Protein AF-A0AAU6HWZ8-F1 (afdb_monomer_lite)

Structure (mmCIF, N/CA/C/O backbone):
data_AF-A0AAU6HWZ8-F1
#
_entry.id   AF-A0AAU6HWZ8-F1
#
loop_
_atom_site.group_PDB
_atom_site.id
_atom_site.type_symbol
_atom_site.label_atom_id
_atom_site.label_alt_id
_atom_site.label_comp_id
_atom_site.label_asym_id
_atom_site.label_entity_id
_atom_site.label_seq_id
_atom_site.pdbx_PDB_ins_code
_atom_site.Cartn_x
_atom_site.Cartn_y
_atom_site.Cartn_z
_atom_site.occupancy
_atom_site.B_iso_or_equiv
_atom_site.auth_seq_id
_atom_site.auth_comp_id
_atom_site.auth_asym_id
_atom_site.auth_atom_id
_atom_site.pdbx_PDB_model_num
ATOM 1 N N . MET A 1 1 ? -13.947 55.156 -32.710 1.00 41.78 1 MET A N 1
ATOM 2 C CA . MET A 1 1 ? -14.750 54.031 -32.183 1.00 41.78 1 MET A CA 1
ATOM 3 C C . MET A 1 1 ? -14.530 52.848 -33.115 1.00 41.78 1 MET A C 1
ATOM 5 O O . MET A 1 1 ? -14.707 53.028 -34.310 1.00 41.78 1 MET A O 1
ATOM 9 N N . SER A 1 2 ? -14.010 51.731 -32.595 1.00 46.03 2 SER A N 1
ATOM 10 C CA . SER A 1 2 ? -13.393 50.636 -33.363 1.00 46.03 2 SER A CA 1
ATOM 11 C C . SER A 1 2 ? -14.325 49.912 -34.332 1.00 46.03 2 SER A C 1
ATOM 13 O O . SER A 1 2 ? -15.360 49.383 -33.926 1.00 46.03 2 SER A O 1
ATOM 15 N N . GLU A 1 3 ? -13.864 49.775 -35.575 1.00 51.12 3 GLU A N 1
ATOM 16 C CA . GLU A 1 3 ? -14.330 48.771 -36.530 1.00 51.12 3 GLU A CA 1
ATOM 17 C C . GLU A 1 3 ? -14.146 47.368 -35.935 1.00 51.12 3 GLU A C 1
ATOM 19 O O . GLU A 1 3 ? -13.027 46.906 -35.711 1.00 51.12 3 GLU A O 1
ATOM 24 N N . HIS A 1 4 ? -15.249 46.673 -35.657 1.00 49.31 4 HIS A N 1
ATOM 25 C CA . HIS A 1 4 ? -15.204 45.239 -35.391 1.00 49.31 4 HIS A CA 1
ATOM 26 C C . HIS A 1 4 ? -15.064 44.507 -36.725 1.00 49.31 4 HIS A C 1
ATOM 28 O O . HIS A 1 4 ? -16.004 44.441 -37.520 1.00 49.31 4 HIS A O 1
ATOM 34 N N . ALA A 1 5 ? -13.872 43.970 -36.977 1.00 48.72 5 ALA A N 1
ATOM 35 C CA . ALA A 1 5 ? -13.601 43.114 -38.120 1.00 48.72 5 ALA A CA 1
ATOM 36 C C . ALA A 1 5 ? -14.545 41.900 -38.098 1.00 48.72 5 ALA A C 1
ATOM 38 O O . ALA A 1 5 ? -14.531 41.104 -37.157 1.00 48.72 5 ALA A O 1
ATOM 39 N N . LYS A 1 6 ? -15.370 41.743 -39.142 1.00 58.38 6 LYS A N 1
ATOM 40 C CA . LYS A 1 6 ? -16.148 40.514 -39.340 1.00 58.38 6 LYS A CA 1
ATOM 41 C C . LYS A 1 6 ? -15.177 39.335 -39.507 1.00 58.38 6 LYS A C 1
ATOM 43 O O . LYS A 1 6 ? -14.240 39.454 -40.303 1.00 58.38 6 LYS A O 1
ATOM 48 N N . PRO A 1 7 ? -15.383 38.202 -38.815 1.00 52.56 7 PRO A N 1
ATOM 49 C CA . PRO A 1 7 ? -14.536 37.033 -38.995 1.00 52.56 7 PRO A CA 1
ATOM 50 C C . PRO A 1 7 ? -14.631 36.548 -40.449 1.00 52.56 7 PRO A C 1
ATOM 52 O O . PRO A 1 7 ? -15.717 36.285 -40.966 1.00 52.56 7 PRO A O 1
ATOM 55 N N . LYS A 1 8 ? -13.485 36.465 -41.133 1.00 48.62 8 LYS A N 1
ATOM 56 C CA . LYS A 1 8 ? -13.381 35.851 -42.462 1.00 48.62 8 LYS A CA 1
ATOM 57 C C . LYS A 1 8 ? -13.430 34.331 -42.305 1.00 48.62 8 LYS A C 1
ATOM 59 O O . LYS A 1 8 ? -12.455 33.728 -41.871 1.00 48.62 8 LYS A O 1
ATOM 64 N N . GLY A 1 9 ? -14.548 33.730 -42.698 1.00 50.97 9 GLY A N 1
ATOM 65 C CA . GLY A 1 9 ? -14.695 32.283 -42.853 1.00 50.97 9 GLY A CA 1
ATOM 66 C C . GLY A 1 9 ? -16.147 31.851 -42.685 1.00 50.97 9 GLY A C 1
ATOM 67 O O . GLY A 1 9 ? -16.767 32.169 -41.675 1.00 50.97 9 GLY A O 1
ATOM 68 N N . ALA A 1 10 ? -16.697 31.138 -43.670 1.00 55.84 10 ALA A N 1
ATOM 69 C CA 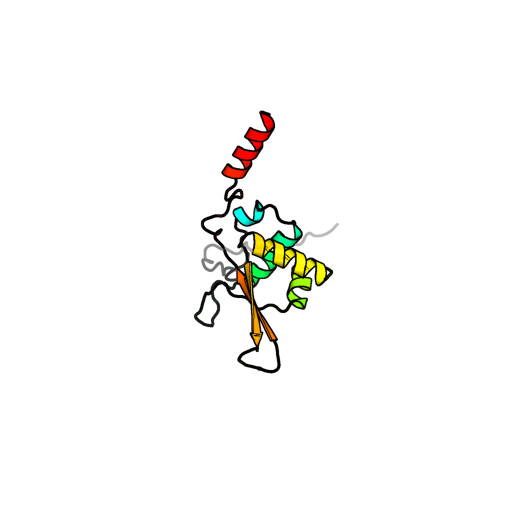. ALA A 1 10 ? -17.937 30.395 -43.458 1.00 55.84 10 ALA A CA 1
ATOM 70 C C . ALA A 1 10 ? -17.701 29.323 -42.371 1.00 55.84 10 ALA A C 1
ATOM 72 O O . ALA A 1 10 ? -16.575 28.817 -42.282 1.00 55.84 10 ALA A O 1
ATOM 73 N N . PRO A 1 11 ? -18.710 28.959 -41.552 1.00 52.47 11 PRO A N 1
ATOM 74 C CA . PRO A 1 11 ? -18.595 27.826 -40.642 1.00 52.47 11 PRO A CA 1
ATOM 75 C C . PRO A 1 11 ? -18.162 26.606 -41.449 1.00 52.47 11 PRO A C 1
ATOM 77 O O . PRO A 1 11 ? -18.806 26.256 -42.438 1.00 52.47 11 PRO A O 1
ATOM 80 N N . LYS A 1 12 ? -17.027 26.012 -41.081 1.00 54.22 12 LYS A N 1
ATOM 81 C CA . LYS A 1 12 ? -16.525 24.819 -41.756 1.00 54.22 12 LYS A CA 1
ATOM 82 C C . LYS A 1 12 ? -17.555 23.715 -41.532 1.00 54.22 12 LYS A C 1
ATOM 84 O O . LYS A 1 12 ? -17.884 23.413 -40.388 1.00 54.22 12 LYS A O 1
ATOM 89 N N . ASP A 1 13 ? -18.098 23.183 -42.618 1.00 49.69 13 ASP A N 1
ATOM 90 C CA . ASP A 1 13 ? -19.057 22.093 -42.553 1.00 49.69 13 ASP A CA 1
ATOM 91 C C . ASP A 1 13 ? -18.331 20.839 -42.039 1.00 49.69 13 ASP A C 1
ATOM 93 O O . ASP A 1 13 ? -17.445 20.303 -42.706 1.00 49.69 13 ASP A O 1
ATOM 97 N N . PHE A 1 14 ? -18.643 20.426 -40.809 1.00 49.91 14 PHE A N 1
ATOM 98 C CA . PHE A 1 14 ? -18.075 19.230 -40.174 1.00 49.91 14 PHE A CA 1
ATOM 99 C C . PHE A 1 14 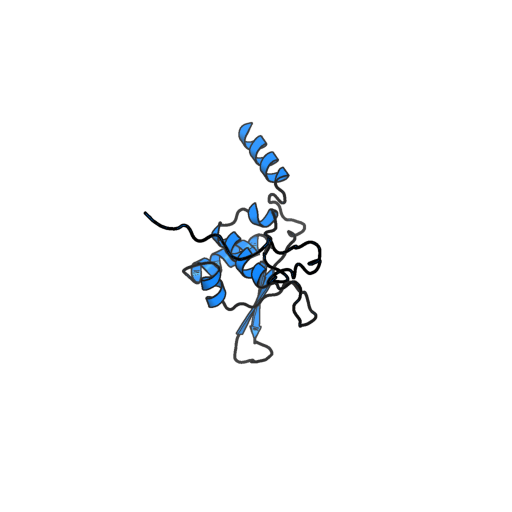? -18.844 17.953 -40.555 1.00 49.91 14 PHE A C 1
ATOM 101 O O . PHE A 1 14 ? -18.559 16.884 -40.018 1.00 49.91 14 PHE A O 1
ATOM 108 N N . SER A 1 15 ? -19.801 18.035 -41.487 1.00 50.41 15 SER A N 1
ATOM 109 C CA . SER A 1 15 ? -20.644 16.909 -41.915 1.00 50.41 15 SER A CA 1
ATOM 110 C C . SER A 1 15 ? -19.900 15.781 -42.650 1.00 50.41 15 SER A C 1
ATOM 112 O O . SER A 1 15 ? -20.507 14.760 -42.964 1.00 50.41 15 SER A O 1
ATOM 114 N N . GLY A 1 16 ? -18.586 15.919 -42.872 1.00 45.47 16 GLY A N 1
AT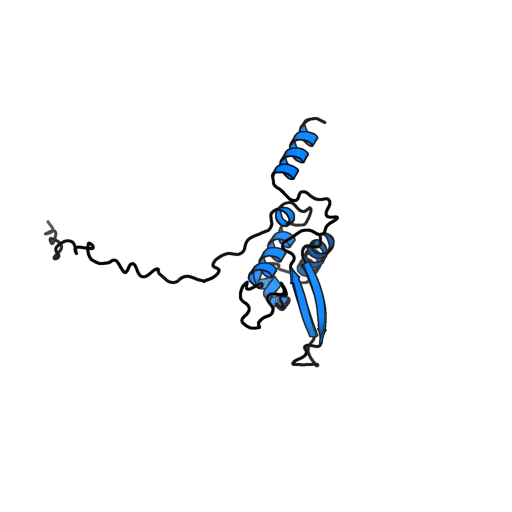OM 115 C CA . GLY A 1 16 ? -17.729 14.896 -43.482 1.00 45.47 16 GLY A CA 1
ATOM 116 C C . GLY A 1 16 ? -16.609 14.334 -42.598 1.00 45.47 16 GLY A C 1
ATOM 117 O O . GLY A 1 16 ? -15.876 13.463 -43.060 1.00 45.47 16 GLY A O 1
ATOM 118 N N . ASP A 1 17 ? -16.445 14.792 -41.352 1.00 46.66 17 ASP A N 1
ATOM 119 C CA . ASP A 1 17 ? -15.314 14.374 -40.509 1.00 46.66 17 ASP A CA 1
ATOM 120 C C . ASP A 1 17 ? -15.703 13.194 -39.602 1.00 46.66 17 ASP A C 1
ATOM 122 O O . ASP A 1 17 ? -15.784 13.287 -38.377 1.00 46.66 17 ASP A O 1
ATOM 126 N N . SER A 1 18 ? -15.973 12.039 -40.219 1.00 45.22 18 SER A N 1
ATOM 127 C CA . SER A 1 18 ? -16.102 10.763 -39.498 1.00 45.22 18 SER A CA 1
ATOM 128 C C . SER A 1 18 ? -14.772 10.289 -38.889 1.00 45.22 18 SER A C 1
ATOM 130 O O . SER A 1 18 ? -14.740 9.284 -38.178 1.00 45.22 18 SER A O 1
ATOM 132 N N . SER A 1 19 ? -13.675 11.013 -39.124 1.00 51.84 19 SER A N 1
ATOM 133 C CA . SER A 1 19 ? -12.391 10.842 -38.451 1.00 51.84 19 SER A CA 1
ATOM 134 C C . SER A 1 19 ? -12.233 11.833 -37.302 1.00 51.84 19 SER A C 1
ATOM 136 O O . SER A 1 19 ? -11.308 12.638 -37.267 1.00 51.84 19 SER A O 1
ATOM 138 N N . PHE A 1 20 ? -13.082 11.714 -36.280 1.00 43.81 20 PHE A N 1
ATOM 139 C CA . PHE A 1 20 ? -12.655 12.119 -34.943 1.00 43.81 20 PHE A CA 1
ATOM 140 C C . PHE A 1 20 ? -11.482 11.210 -34.546 1.00 43.81 20 PHE A C 1
ATOM 142 O O . PHE A 1 20 ? -11.668 10.146 -33.946 1.00 43.81 20 PHE A O 1
ATOM 149 N N . GLU A 1 21 ? -10.260 11.591 -34.922 1.00 52.12 21 GLU A N 1
ATOM 150 C CA . GLU A 1 21 ? -9.057 10.954 -34.409 1.00 52.12 21 GLU A CA 1
ATOM 151 C C . GLU A 1 21 ? -9.076 11.127 -32.891 1.00 52.12 21 GLU A C 1
ATOM 153 O O . GLU A 1 21 ? -8.900 12.219 -32.344 1.00 52.12 21 GLU A O 1
ATOM 158 N N . ARG A 1 22 ? -9.372 10.030 -32.185 1.00 47.44 22 ARG A N 1
ATOM 159 C CA . ARG A 1 22 ? -9.307 9.994 -30.725 1.00 47.44 22 ARG A CA 1
ATOM 160 C C . ARG A 1 22 ? -7.904 10.458 -30.329 1.00 47.44 22 ARG A C 1
ATOM 162 O O . ARG A 1 22 ? -6.922 9.858 -30.755 1.00 47.44 22 ARG A O 1
ATOM 169 N N . GLY A 1 23 ? -7.820 11.514 -29.517 1.00 55.53 23 GLY A N 1
ATOM 170 C CA . GLY A 1 23 ? -6.547 12.061 -29.044 1.00 55.53 23 GLY A CA 1
ATOM 171 C C . GLY A 1 23 ? -5.674 11.042 -28.292 1.00 55.53 23 GLY A C 1
ATOM 172 O O . GLY A 1 23 ? -6.041 9.884 -28.096 1.00 55.53 23 GLY A O 1
ATOM 173 N N . ARG A 1 24 ? -4.499 11.487 -27.824 1.00 51.53 24 ARG A N 1
ATOM 174 C CA . ARG A 1 24 ? -3.494 10.649 -27.137 1.00 51.53 24 ARG A CA 1
ATOM 175 C C . ARG A 1 24 ? -4.116 9.850 -25.976 1.00 51.53 24 ARG A C 1
ATOM 177 O O . ARG A 1 24 ? -4.392 10.408 -24.918 1.00 51.53 24 ARG A O 1
ATOM 184 N N . ARG A 1 25 ? -4.299 8.537 -26.147 1.00 52.00 25 ARG A N 1
ATOM 185 C CA . ARG A 1 25 ? -4.757 7.618 -25.092 1.00 52.00 25 ARG A CA 1
ATOM 186 C C . ARG A 1 25 ? -3.584 6.818 -24.532 1.00 52.00 25 ARG A C 1
ATOM 188 O O . ARG A 1 25 ? -2.869 6.157 -25.280 1.00 52.00 25 ARG A O 1
ATOM 195 N N . ARG A 1 26 ? -3.419 6.815 -23.205 1.00 55.44 26 ARG A N 1
ATOM 196 C CA . ARG A 1 26 ? -2.727 5.710 -22.522 1.00 55.44 26 ARG A CA 1
ATOM 197 C C . ARG A 1 26 ? -3.650 4.492 -22.557 1.00 55.44 26 ARG A C 1
ATOM 199 O O . ARG A 1 26 ? -4.835 4.641 -22.278 1.00 55.44 26 ARG A O 1
ATOM 206 N N . ARG A 1 27 ? -3.110 3.314 -22.893 1.00 58.62 27 ARG A N 1
ATOM 207 C CA . ARG A 1 27 ? -3.871 2.051 -22.936 1.00 58.62 27 ARG A CA 1
ATOM 208 C C . ARG A 1 27 ? -4.503 1.725 -21.572 1.00 58.62 27 ARG A C 1
ATOM 210 O O . ARG A 1 27 ? -5.672 1.376 -21.532 1.00 58.62 27 ARG A O 1
ATOM 217 N N . TYR A 1 28 ? -3.773 1.985 -20.484 1.00 67.19 28 TYR A N 1
ATOM 218 C CA . TYR A 1 28 ? -4.248 1.898 -19.098 1.00 67.19 28 TYR A CA 1
ATOM 219 C C . TYR A 1 28 ? -3.991 3.242 -18.390 1.00 67.19 28 TYR A C 1
ATOM 221 O O . TYR A 1 28 ? -2.871 3.501 -17.942 1.00 67.19 28 TYR A O 1
ATOM 229 N N . PRO A 1 29 ? -4.961 4.177 -18.393 1.00 70.38 29 PRO A N 1
ATOM 230 C CA . PRO A 1 29 ? -4.748 5.527 -17.870 1.00 70.38 29 PRO A CA 1
ATOM 231 C C . PRO A 1 29 ? -4.920 5.638 -16.348 1.00 70.38 29 PRO A C 1
ATOM 233 O O . PRO A 1 29 ? -4.510 6.648 -15.782 1.00 70.38 29 PRO A O 1
ATOM 236 N N . PHE A 1 30 ? -5.501 4.628 -15.699 1.00 78.19 30 PHE A N 1
ATOM 237 C CA . PHE A 1 30 ? -5.770 4.592 -14.263 1.00 78.19 30 PHE A CA 1
ATOM 238 C C . PHE A 1 30 ? -5.462 3.208 -13.680 1.00 78.19 30 PHE A C 1
ATOM 240 O O . PHE A 1 30 ? -5.416 2.213 -14.400 1.00 78.19 30 PHE A O 1
ATOM 247 N N . SER A 1 31 ? -5.284 3.172 -12.364 1.00 79.06 31 SER A N 1
ATOM 248 C CA . SER A 1 31 ? -5.136 1.966 -11.553 1.00 79.06 31 SER A CA 1
ATOM 249 C C . SER A 1 31 ? -6.296 1.904 -10.565 1.00 79.06 31 SER A C 1
ATOM 251 O O . SER A 1 31 ? -6.635 2.928 -9.973 1.00 79.06 31 SER A O 1
ATOM 253 N N . GLN A 1 32 ? -6.914 0.735 -10.409 1.00 81.44 32 GLN A N 1
ATOM 254 C CA . GLN A 1 32 ? -8.024 0.531 -9.475 1.00 81.44 32 GLN A CA 1
ATOM 255 C C . GLN A 1 32 ? -7.493 0.109 -8.097 1.00 81.44 32 GLN A C 1
ATOM 257 O O . GLN A 1 32 ? -6.428 -0.499 -7.999 1.00 81.44 32 GLN A O 1
ATOM 262 N N . LEU A 1 33 ? -8.204 0.482 -7.028 1.00 85.94 33 LEU A N 1
ATOM 263 C CA . LEU A 1 33 ? -8.032 -0.130 -5.705 1.00 85.94 33 LEU A CA 1
ATOM 264 C C . LEU A 1 33 ? -9.118 -1.186 -5.549 1.00 85.94 33 LEU A C 1
ATOM 266 O O . LEU A 1 33 ? -10.277 -0.829 -5.751 1.00 85.94 33 LEU A O 1
ATOM 270 N N . PRO A 1 34 ? -8.797 -2.418 -5.143 1.00 90.88 34 PRO A N 1
ATOM 271 C CA . PRO A 1 34 ? -9.817 -3.323 -4.647 1.00 90.88 34 PRO A CA 1
ATOM 272 C C . PRO A 1 34 ? -10.445 -2.777 -3.360 1.00 90.88 34 PRO A C 1
ATOM 274 O O . PRO A 1 34 ? -9.736 -2.314 -2.460 1.00 90.88 34 PRO A O 1
ATOM 277 N N . ASP A 1 35 ? -11.768 -2.871 -3.262 1.00 93.94 35 ASP A N 1
ATOM 278 C CA . ASP A 1 35 ? -12.559 -2.364 -2.136 1.00 93.94 35 ASP A CA 1
ATOM 279 C C . ASP A 1 35 ? -12.082 -2.921 -0.784 1.00 93.94 35 ASP A C 1
ATOM 281 O O . ASP A 1 35 ? -11.899 -2.174 0.175 1.00 93.94 35 ASP A O 1
ATOM 285 N N . TRP A 1 36 ? -11.755 -4.213 -0.719 1.00 94.94 36 TRP A N 1
ATOM 286 C CA . TRP A 1 36 ? -11.265 -4.846 0.509 1.00 94.94 36 TRP A CA 1
ATOM 287 C C . TRP A 1 36 ? -9.965 -4.210 1.042 1.00 94.94 36 TRP A C 1
ATOM 289 O O . TRP A 1 36 ? -9.781 -4.074 2.250 1.00 94.94 36 TRP A O 1
ATOM 299 N N . VAL A 1 37 ? -9.069 -3.738 0.163 1.00 94.56 37 VAL A N 1
ATOM 300 C CA . VAL A 1 37 ? -7.843 -3.024 0.575 1.00 94.56 37 VAL A CA 1
ATOM 301 C C . VAL A 1 37 ? -8.183 -1.627 1.092 1.00 94.56 37 VAL A C 1
ATOM 303 O O . VAL A 1 37 ? -7.554 -1.138 2.038 1.00 94.56 37 VAL A O 1
ATOM 306 N N . LEU A 1 38 ? -9.184 -0.973 0.492 1.00 94.50 38 LEU A N 1
ATOM 307 C CA . LEU A 1 38 ? -9.691 0.313 0.964 1.00 94.50 38 LEU A CA 1
ATOM 308 C C . LEU A 1 38 ? -10.285 0.193 2.372 1.00 94.50 38 LEU A C 1
ATOM 310 O O . LEU A 1 38 ? -10.058 1.091 3.187 1.00 94.50 38 LEU A O 1
ATOM 314 N N . PHE A 1 39 ? -10.995 -0.893 2.673 1.00 94.44 39 PHE A N 1
ATOM 315 C CA . PHE A 1 39 ? -11.673 -1.097 3.957 1.00 94.44 39 PHE A CA 1
ATOM 316 C C . PHE A 1 39 ? -10.827 -1.809 5.015 1.00 94.44 39 PHE A C 1
ATOM 318 O O . PHE A 1 39 ? -11.156 -1.743 6.196 1.00 94.44 39 PHE A O 1
ATOM 325 N N . ALA A 1 40 ? -9.697 -2.405 4.631 1.00 94.44 40 ALA A N 1
ATOM 326 C CA . ALA A 1 40 ? -8.793 -3.050 5.570 1.00 94.44 40 ALA A CA 1
ATOM 327 C C . ALA A 1 40 ? -8.318 -2.104 6.693 1.00 94.44 40 ALA A C 1
ATOM 329 O O . ALA A 1 40 ? -8.026 -0.918 6.464 1.00 94.44 40 ALA A O 1
ATOM 330 N N . ASP A 1 41 ? -8.164 -2.675 7.893 1.00 94.44 41 ASP A N 1
ATOM 331 C CA . ASP A 1 41 ? -7.580 -2.027 9.075 1.00 94.44 41 ASP A CA 1
ATOM 332 C C . ASP A 1 41 ? -6.050 -1.905 8.943 1.00 94.44 41 ASP A C 1
ATOM 334 O O . ASP A 1 41 ? -5.248 -2.602 9.570 1.00 94.44 41 ASP A O 1
ATOM 338 N N . ILE A 1 42 ? -5.643 -1.039 8.018 1.00 95.62 42 ILE A N 1
ATOM 339 C CA . ILE A 1 42 ? -4.260 -0.649 7.756 1.00 95.62 42 ILE A CA 1
ATOM 340 C C . ILE A 1 42 ? -4.169 0.870 7.629 1.00 95.62 42 ILE A C 1
ATOM 342 O O . ILE A 1 42 ? -5.140 1.566 7.313 1.00 95.62 42 ILE A O 1
ATOM 346 N N . SER A 1 43 ? -2.967 1.402 7.824 1.00 96.62 43 SER A N 1
ATOM 347 C CA . SER A 1 43 ? -2.706 2.835 7.744 1.00 96.62 43 SER A CA 1
ATOM 348 C C . SER A 1 43 ? -3.084 3.395 6.361 1.00 96.62 43 SER A C 1
ATOM 350 O O . SER A 1 43 ? -2.795 2.756 5.346 1.00 96.62 43 SER A O 1
ATOM 352 N N . PRO A 1 44 ? -3.581 4.643 6.261 1.00 94.81 44 PRO A N 1
ATOM 353 C CA . PRO A 1 44 ? -3.842 5.286 4.968 1.00 94.81 44 PRO A CA 1
ATOM 354 C C . PRO A 1 44 ? -2.619 5.295 4.038 1.00 94.81 44 PRO A C 1
ATOM 356 O O . PRO A 1 44 ? -2.728 5.049 2.842 1.00 94.81 44 PRO A O 1
ATOM 359 N N . GLY A 1 45 ? -1.420 5.491 4.597 1.00 95.31 45 GLY A N 1
ATOM 360 C CA . GLY A 1 45 ? -0.175 5.425 3.829 1.00 95.31 45 GLY A CA 1
ATOM 361 C C . GLY A 1 45 ? 0.158 4.026 3.290 1.00 95.31 45 GLY A C 1
ATOM 362 O O . GLY A 1 45 ? 0.821 3.924 2.259 1.00 95.31 45 GLY A O 1
ATOM 363 N N . ALA A 1 46 ? -0.323 2.957 3.933 1.00 96.19 46 ALA A N 1
ATOM 364 C CA . ALA A 1 46 ? -0.209 1.597 3.411 1.00 96.19 46 ALA A CA 1
ATOM 365 C C . ALA A 1 46 ? -1.155 1.377 2.221 1.00 96.19 46 ALA A C 1
ATOM 367 O O . ALA A 1 46 ? -0.724 0.816 1.216 1.00 96.19 46 ALA A O 1
ATOM 368 N N . LYS A 1 47 ? -2.378 1.924 2.267 1.00 95.25 47 LYS A N 1
ATOM 369 C CA . LYS A 1 47 ? -3.318 1.936 1.126 1.00 95.25 47 LYS A CA 1
ATOM 370 C C . LYS A 1 47 ? -2.716 2.670 -0.082 1.00 95.25 47 LYS A C 1
ATOM 372 O O . LYS A 1 47 ? -2.684 2.134 -1.187 1.00 95.25 47 LYS A O 1
ATOM 377 N N . THR A 1 48 ? -2.104 3.839 0.133 1.00 94.25 48 THR A N 1
ATOM 378 C CA . THR A 1 48 ? -1.365 4.561 -0.924 1.00 94.25 48 THR A CA 1
ATOM 379 C C . THR A 1 48 ? -0.182 3.755 -1.468 1.00 94.25 48 THR A C 1
ATOM 381 O O . THR A 1 48 ? 0.091 3.776 -2.668 1.00 94.25 48 THR A O 1
ATOM 384 N N . LEU A 1 49 ? 0.539 3.035 -0.603 1.00 95.31 49 LEU A N 1
ATOM 385 C CA . LEU A 1 49 ? 1.646 2.182 -1.031 1.00 95.31 49 LEU A CA 1
ATOM 386 C C . LEU A 1 49 ? 1.169 1.006 -1.891 1.00 95.31 49 LEU A C 1
ATOM 388 O O . LEU A 1 49 ? 1.848 0.674 -2.864 1.00 95.31 49 LEU A O 1
ATOM 392 N N . TYR A 1 50 ? 0.017 0.409 -1.572 1.00 94.75 50 TYR A N 1
ATOM 393 C CA . TYR A 1 50 ? -0.604 -0.610 -2.419 1.00 94.75 50 TYR A CA 1
ATOM 394 C C . TYR A 1 50 ? -0.829 -0.066 -3.830 1.00 94.75 50 TYR A C 1
ATOM 396 O O . TYR A 1 50 ? -0.371 -0.669 -4.797 1.00 94.75 50 TYR A O 1
ATOM 404 N N . TRP A 1 51 ? -1.420 1.125 -3.961 1.00 91.50 51 TRP A N 1
ATOM 405 C CA . TRP A 1 51 ? -1.582 1.771 -5.266 1.00 91.50 51 TRP A CA 1
ATOM 406 C C . TRP A 1 51 ? -0.264 2.022 -5.986 1.00 91.50 51 TRP A C 1
ATOM 408 O O . TRP A 1 51 ? -0.161 1.761 -7.182 1.00 91.50 51 TRP A O 1
ATOM 418 N N . ALA A 1 52 ? 0.759 2.499 -5.275 1.00 91.62 52 ALA A N 1
ATOM 419 C CA . ALA A 1 52 ? 2.073 2.720 -5.870 1.00 91.62 52 ALA A CA 1
ATOM 420 C C . ALA A 1 52 ? 2.675 1.417 -6.427 1.00 91.62 52 ALA A C 1
ATOM 422 O O . ALA A 1 52 ? 3.307 1.439 -7.482 1.00 91.62 52 ALA A O 1
ATOM 423 N N . LEU A 1 53 ? 2.460 0.280 -5.756 1.00 90.25 53 LEU A N 1
ATOM 424 C CA . LEU A 1 53 ? 2.847 -1.040 -6.261 1.00 90.25 53 LEU A CA 1
ATOM 425 C C . LEU A 1 53 ? 1.982 -1.463 -7.454 1.00 90.25 53 LEU A C 1
ATOM 427 O O . LEU A 1 53 ? 2.522 -1.898 -8.469 1.00 90.25 53 LEU A O 1
ATOM 431 N N . TYR A 1 54 ? 0.666 -1.294 -7.355 1.00 88.25 54 TYR A N 1
ATOM 432 C CA . TYR A 1 54 ? -0.294 -1.715 -8.371 1.00 88.25 54 TYR A CA 1
ATOM 433 C C . TYR A 1 54 ? -0.145 -0.933 -9.688 1.00 88.25 54 TYR A C 1
ATOM 435 O O . TYR A 1 54 ? -0.236 -1.512 -10.760 1.00 88.25 54 TYR A O 1
ATOM 443 N N . VAL A 1 55 ? 0.229 0.350 -9.650 1.00 84.94 55 VAL A N 1
ATOM 444 C CA . VAL A 1 55 ? 0.572 1.138 -10.858 1.00 84.94 55 VAL A CA 1
ATOM 445 C C . VAL A 1 55 ? 1.741 0.528 -11.646 1.00 84.94 55 VAL A C 1
ATOM 447 O O . VAL A 1 55 ? 1.859 0.733 -12.856 1.00 84.94 55 VAL A O 1
ATOM 450 N N . HIS A 1 56 ? 2.627 -0.221 -10.984 1.00 82.50 56 HIS A N 1
ATOM 451 C CA . HIS A 1 56 ? 3.704 -0.946 -11.656 1.00 82.50 56 HIS A CA 1
ATOM 452 C C . HIS A 1 56 ? 3.263 -2.295 -12.234 1.00 82.50 56 HIS A C 1
ATOM 454 O O . HIS A 1 56 ? 3.990 -2.843 -13.069 1.00 82.50 56 HIS A O 1
ATOM 460 N N . VAL A 1 57 ? 2.108 -2.820 -11.813 1.00 77.12 57 VAL A N 1
ATOM 461 C CA . VAL A 1 57 ? 1.470 -3.990 -12.416 1.00 77.12 57 VAL A CA 1
ATOM 462 C C . VAL A 1 57 ? 0.894 -3.527 -13.752 1.00 77.12 57 VAL A C 1
ATOM 464 O O . VAL A 1 57 ? -0.212 -3.008 -13.853 1.00 77.12 57 VAL A O 1
ATOM 467 N N . ASN A 1 58 ? 1.699 -3.634 -14.804 1.00 63.91 58 ASN A N 1
ATOM 468 C CA . ASN A 1 58 ? 1.215 -3.411 -16.156 1.00 63.91 58 ASN A CA 1
ATOM 469 C C . ASN A 1 58 ? 0.393 -4.639 -16.568 1.00 63.91 58 ASN A C 1
ATOM 471 O O . ASN A 1 58 ? 0.954 -5.733 -16.628 1.00 63.91 58 ASN A O 1
ATOM 475 N N . GLN A 1 59 ? -0.893 -4.462 -16.882 1.00 56.16 59 GLN A N 1
ATOM 476 C CA . GLN A 1 59 ? -1.764 -5.563 -17.321 1.00 56.16 59 GLN A CA 1
ATOM 477 C C . GLN A 1 59 ? -1.320 -6.201 -18.652 1.00 56.16 59 GLN A C 1
ATOM 479 O O . GLN A 1 59 ? -1.771 -7.281 -19.007 1.00 56.16 59 GLN A O 1
ATOM 484 N N . GLU A 1 60 ? -0.373 -5.576 -19.358 1.00 52.12 60 GLU A N 1
ATOM 485 C CA . GLU A 1 60 ? 0.292 -6.129 -20.540 1.00 52.12 60 GLU A CA 1
ATOM 486 C C . GLU A 1 60 ? 1.807 -5.944 -20.449 1.00 52.12 60 GLU A C 1
ATOM 488 O O . GLU A 1 60 ? 2.441 -5.201 -21.212 1.00 52.12 60 GLU A O 1
ATOM 493 N N . ARG A 1 61 ? 2.429 -6.587 -19.467 1.00 53.88 61 ARG A N 1
ATOM 494 C CA . ARG A 1 61 ? 3.872 -6.800 -19.537 1.00 53.88 61 ARG A CA 1
ATOM 495 C C . ARG A 1 61 ? 4.214 -7.537 -20.842 1.00 53.88 61 ARG A C 1
ATOM 497 O O . ARG A 1 61 ? 3.670 -8.599 -21.108 1.00 53.88 61 ARG A O 1
ATOM 504 N N . LYS A 1 62 ? 5.085 -6.940 -21.673 1.00 45.53 62 LYS A N 1
ATOM 505 C CA . LYS A 1 62 ? 5.552 -7.502 -22.963 1.00 45.53 62 LYS A CA 1
ATOM 506 C C . LYS A 1 62 ? 6.305 -8.828 -22.802 1.00 45.53 62 LYS A C 1
ATOM 508 O O . LYS A 1 62 ? 6.523 -9.533 -23.776 1.00 45.53 62 LYS A O 1
ATOM 513 N N . ASP A 1 63 ? 6.754 -9.111 -21.593 1.00 48.69 63 ASP A N 1
ATOM 514 C CA . ASP A 1 63 ? 7.406 -10.325 -21.143 1.00 48.69 63 ASP A CA 1
ATOM 515 C C . ASP A 1 63 ? 6.367 -11.354 -20.676 1.00 48.69 63 ASP A C 1
ATOM 517 O O . ASP A 1 63 ? 6.416 -11.710 -19.513 1.00 48.69 63 ASP A O 1
ATOM 521 N N . ASP A 1 64 ? 5.415 -11.755 -21.538 1.00 43.31 64 ASP A N 1
ATOM 522 C CA . ASP A 1 64 ? 4.542 -12.969 -21.547 1.00 43.31 64 ASP A CA 1
ATOM 523 C C . ASP A 1 64 ? 4.133 -13.666 -20.217 1.00 43.31 64 ASP A C 1
ATOM 525 O O . ASP A 1 64 ? 3.693 -14.813 -20.185 1.00 43.31 64 ASP A O 1
ATOM 529 N N . THR A 1 65 ? 4.224 -12.978 -19.088 1.00 47.78 65 THR A N 1
ATOM 530 C CA . THR A 1 65 ? 3.983 -13.472 -17.734 1.00 47.78 65 THR A CA 1
ATOM 531 C C . THR A 1 65 ? 3.290 -12.355 -16.968 1.00 47.78 65 THR A C 1
ATOM 533 O O . THR A 1 65 ? 3.907 -11.580 -16.240 1.00 47.78 65 THR A O 1
ATOM 536 N N . GLY A 1 66 ? 1.978 -12.233 -17.178 1.00 52.00 66 GLY A N 1
ATOM 537 C CA . GLY A 1 66 ? 1.083 -11.361 -16.411 1.00 52.00 66 GLY A CA 1
ATOM 538 C C . GLY A 1 66 ? 0.919 -11.845 -14.967 1.00 52.00 66 GLY A C 1
ATOM 539 O O . GLY A 1 66 ? -0.163 -12.244 -14.563 1.00 52.00 66 GLY A O 1
ATOM 540 N N . ASP A 1 67 ? 2.006 -11.873 -14.194 1.00 63.66 67 ASP A N 1
ATOM 541 C CA . ASP A 1 67 ? 2.100 -12.603 -12.924 1.00 63.66 67 ASP A CA 1
ATOM 542 C C . ASP A 1 67 ? 1.879 -11.743 -11.664 1.00 63.66 67 ASP A C 1
ATOM 544 O O . ASP A 1 67 ? 2.210 -12.168 -10.554 1.00 63.66 67 ASP A O 1
ATOM 548 N N . MET A 1 68 ? 1.311 -10.538 -11.809 1.00 73.75 68 MET A N 1
ATOM 549 C CA . MET A 1 68 ? 1.092 -9.564 -10.722 1.00 73.75 68 MET A CA 1
ATOM 550 C C . MET A 1 68 ? 2.368 -9.187 -9.946 1.00 73.75 68 MET A C 1
ATOM 552 O O . MET A 1 68 ? 2.307 -8.648 -8.834 1.00 73.75 68 MET A O 1
ATOM 556 N N . ARG A 1 69 ? 3.554 -9.471 -10.504 1.00 75.88 69 ARG A N 1
ATOM 557 C CA . ARG A 1 69 ? 4.834 -9.180 -9.856 1.00 75.88 69 ARG A CA 1
ATOM 558 C C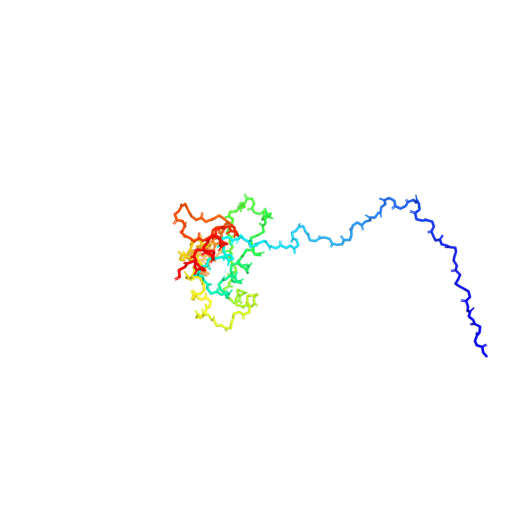 . ARG A 1 69 ? 5.389 -7.838 -10.288 1.00 75.88 69 ARG A C 1
ATOM 560 O O . ARG A 1 69 ? 5.408 -7.503 -11.467 1.00 75.88 69 ARG A O 1
ATOM 567 N N . VAL A 1 70 ? 5.968 -7.097 -9.355 1.00 78.81 70 VAL A N 1
ATOM 568 C CA . VAL A 1 70 ? 6.617 -5.806 -9.606 1.00 78.81 70 VAL A CA 1
ATOM 569 C C . VAL A 1 70 ? 7.936 -5.723 -8.849 1.00 78.81 70 VAL A C 1
ATOM 571 O O . VAL A 1 70 ? 8.100 -6.314 -7.790 1.00 78.81 70 VAL A O 1
ATOM 574 N N . TRP A 1 71 ? 8.914 -4.991 -9.374 1.00 84.06 71 TRP A N 1
ATOM 575 C CA . TRP A 1 71 ? 10.226 -4.833 -8.725 1.00 84.06 71 TRP A CA 1
ATOM 576 C C . TRP A 1 71 ? 10.733 -3.383 -8.705 1.00 84.06 71 TRP A C 1
ATOM 578 O O . TRP A 1 71 ? 11.891 -3.122 -9.058 1.00 84.06 71 TRP A O 1
ATOM 588 N N . PRO A 1 72 ? 9.905 -2.392 -8.321 1.00 84.69 72 PRO A N 1
ATOM 589 C CA . PRO A 1 72 ? 10.416 -1.053 -8.081 1.00 84.69 72 PRO A CA 1
ATOM 590 C C . PRO A 1 72 ? 11.425 -1.083 -6.924 1.00 84.69 72 PRO A C 1
ATOM 592 O O . PRO A 1 72 ? 11.218 -1.726 -5.897 1.00 84.69 72 PRO A O 1
ATOM 595 N N . GLY A 1 73 ? 12.540 -0.367 -7.082 1.00 85.31 73 GLY A N 1
ATOM 596 C CA . GLY A 1 73 ? 13.451 -0.125 -5.965 1.00 85.31 73 GLY A CA 1
ATOM 597 C C . GLY A 1 73 ? 12.762 0.701 -4.874 1.00 85.31 73 GLY A C 1
ATOM 598 O O . GLY A 1 73 ? 11.888 1.514 -5.174 1.00 85.31 73 GLY A O 1
ATOM 599 N N . GLN A 1 74 ? 13.184 0.542 -3.617 1.00 89.94 74 GLN A N 1
ATOM 600 C CA . GLN A 1 74 ? 12.574 1.256 -2.484 1.00 89.94 74 GLN A CA 1
ATOM 601 C C . GLN A 1 74 ? 12.583 2.778 -2.664 1.00 89.94 74 GLN A C 1
ATOM 603 O O . GLN A 1 74 ? 11.615 3.428 -2.295 1.00 89.94 74 GLN A O 1
ATOM 608 N N . ASP A 1 75 ? 13.622 3.345 -3.278 1.00 90.44 75 ASP A N 1
ATOM 609 C CA . ASP A 1 75 ? 13.696 4.792 -3.510 1.00 90.44 75 ASP A CA 1
ATOM 610 C C . ASP A 1 75 ? 12.616 5.277 -4.498 1.00 90.44 75 ASP A C 1
ATOM 612 O O . ASP A 1 75 ? 12.059 6.357 -4.321 1.00 90.44 75 ASP A O 1
ATOM 616 N N . LYS A 1 76 ? 12.241 4.447 -5.486 1.00 90.44 76 LYS A N 1
ATOM 617 C CA . LYS A 1 76 ? 11.110 4.738 -6.384 1.00 90.44 76 LYS A CA 1
ATOM 618 C C . LYS A 1 76 ? 9.781 4.663 -5.643 1.00 90.44 76 LYS A C 1
ATOM 620 O O . LYS A 1 76 ? 8.934 5.522 -5.854 1.00 90.44 76 LYS A O 1
ATOM 625 N N . LEU A 1 77 ? 9.619 3.666 -4.769 1.00 91.94 77 LEU A N 1
ATOM 626 C CA . LEU A 1 77 ? 8.417 3.542 -3.945 1.00 91.94 77 LEU A CA 1
ATOM 627 C C . LEU A 1 77 ? 8.246 4.762 -3.043 1.00 91.94 77 LEU A C 1
ATOM 629 O O . LEU A 1 77 ? 7.184 5.364 -3.074 1.00 91.94 77 LEU A O 1
ATOM 633 N N . LEU A 1 78 ? 9.300 5.174 -2.328 1.00 93.44 78 LEU A N 1
ATOM 634 C CA . LEU A 1 78 ? 9.284 6.385 -1.499 1.00 93.44 78 LEU A CA 1
ATOM 635 C C . LEU A 1 78 ? 8.854 7.618 -2.297 1.00 93.44 78 LEU A C 1
ATOM 637 O O . LEU A 1 78 ? 8.006 8.380 -1.839 1.00 93.44 78 LEU A O 1
ATOM 641 N N . TYR A 1 79 ? 9.428 7.792 -3.489 1.00 93.31 79 TYR A N 1
ATOM 642 C CA . TYR A 1 79 ? 9.132 8.925 -4.356 1.00 93.31 79 TYR A CA 1
ATOM 643 C C . TYR A 1 79 ? 7.671 8.933 -4.824 1.00 93.31 79 TYR A C 1
ATOM 645 O O . TYR A 1 79 ? 6.988 9.941 -4.670 1.00 93.31 79 TYR A O 1
ATOM 653 N N . ILE A 1 80 ? 7.176 7.811 -5.355 1.00 90.31 80 ILE A N 1
ATOM 654 C CA . ILE A 1 80 ? 5.824 7.718 -5.931 1.00 90.31 80 ILE A CA 1
ATOM 655 C C . ILE A 1 80 ? 4.750 7.792 -4.844 1.00 90.31 80 ILE A C 1
ATOM 657 O O . ILE A 1 80 ? 3.736 8.457 -5.027 1.00 90.31 80 ILE A O 1
ATOM 661 N N . SER A 1 81 ? 4.963 7.133 -3.705 1.00 90.25 81 SER A N 1
ATOM 662 C CA . SER A 1 81 ? 3.981 7.099 -2.619 1.00 90.25 81 SER A CA 1
ATOM 663 C C . SER A 1 81 ? 4.049 8.325 -1.700 1.00 90.25 81 SER A C 1
ATOM 665 O O . SER A 1 81 ? 3.286 8.401 -0.739 1.00 90.25 81 SER A O 1
ATOM 667 N N . GLY A 1 82 ? 5.011 9.234 -1.907 1.00 93.81 82 GLY A N 1
ATOM 668 C CA . GLY A 1 82 ? 5.251 10.390 -1.035 1.00 93.81 82 GLY A CA 1
ATOM 669 C C . GLY A 1 82 ? 5.729 10.034 0.382 1.00 93.81 82 GLY A C 1
ATOM 670 O O . GLY A 1 82 ? 5.688 10.875 1.284 1.00 93.81 82 GLY A O 1
ATOM 671 N N . ILE A 1 83 ? 6.180 8.797 0.616 1.00 94.88 83 ILE A N 1
ATOM 672 C CA . ILE A 1 83 ? 6.650 8.359 1.936 1.00 94.88 83 ILE A CA 1
ATOM 673 C C . ILE A 1 83 ? 8.054 8.916 2.170 1.00 94.88 83 ILE A C 1
ATOM 675 O O . ILE A 1 83 ? 8.975 8.684 1.394 1.00 94.88 83 ILE A O 1
ATOM 679 N N . LYS A 1 84 ? 8.241 9.610 3.296 1.00 92.56 84 LYS A N 1
ATOM 680 C CA . LYS A 1 84 ? 9.493 10.324 3.596 1.00 92.56 84 LYS A CA 1
ATOM 681 C C . LYS A 1 84 ? 10.619 9.445 4.141 1.00 92.56 84 LYS A C 1
ATOM 683 O O . LYS A 1 84 ? 11.772 9.859 4.112 1.00 92.56 84 LYS A O 1
ATOM 688 N N . SER A 1 85 ? 10.317 8.259 4.678 1.00 95.38 85 SER A N 1
ATOM 689 C CA . SER A 1 85 ? 11.323 7.420 5.342 1.00 95.38 85 SER A CA 1
ATOM 690 C C . SER A 1 85 ? 11.228 5.940 4.968 1.00 95.38 85 SER A C 1
ATOM 692 O O . SER A 1 85 ? 10.141 5.368 4.852 1.00 95.38 85 SER A O 1
ATOM 694 N N . LYS A 1 86 ? 12.392 5.285 4.860 1.00 94.50 86 LYS A N 1
ATOM 695 C CA . LYS A 1 86 ? 12.494 3.831 4.635 1.00 94.50 86 LYS A CA 1
ATOM 696 C C . LYS A 1 86 ? 11.875 3.026 5.778 1.00 94.50 86 LYS A C 1
ATOM 698 O O . LYS A 1 86 ? 11.331 1.952 5.541 1.00 94.50 86 LYS A O 1
ATOM 703 N N . THR A 1 87 ? 11.932 3.536 7.006 1.00 96.56 87 THR A N 1
ATOM 704 C CA . THR A 1 87 ? 11.326 2.888 8.177 1.00 96.56 87 THR A CA 1
ATOM 705 C C . THR A 1 87 ? 9.806 2.845 8.052 1.00 96.56 87 THR A C 1
ATOM 707 O O . THR A 1 87 ? 9.211 1.781 8.213 1.00 96.56 87 THR A O 1
ATOM 710 N N . THR A 1 88 ? 9.185 3.966 7.675 1.00 97.00 88 THR A N 1
ATOM 711 C CA . THR A 1 88 ? 7.740 4.048 7.421 1.00 97.00 88 THR A CA 1
ATOM 712 C C . THR A 1 88 ? 7.336 3.160 6.246 1.00 97.00 88 THR A C 1
ATOM 714 O O . THR A 1 88 ? 6.380 2.402 6.364 1.00 97.00 88 THR A O 1
ATOM 717 N N . LEU A 1 89 ? 8.112 3.166 5.155 1.00 95.94 89 LEU A N 1
ATOM 718 C CA . LEU A 1 89 ? 7.880 2.267 4.020 1.00 95.94 89 LEU A CA 1
ATOM 719 C C . LEU A 1 89 ? 7.862 0.797 4.463 1.00 95.94 89 LEU A C 1
ATOM 721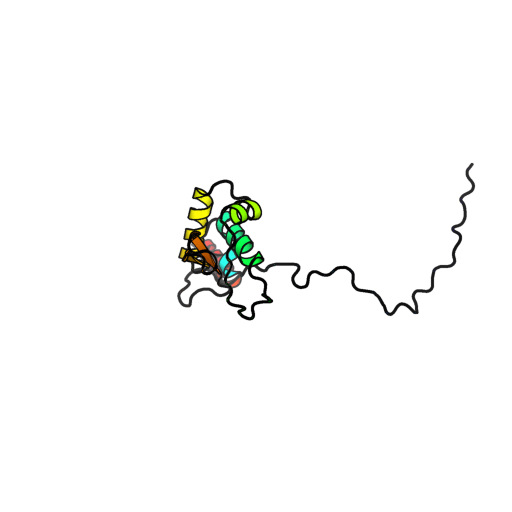 O O . LEU A 1 89 ? 6.952 0.056 4.112 1.00 95.94 89 LEU A O 1
ATOM 725 N N . ARG A 1 90 ? 8.841 0.369 5.270 1.00 95.56 90 ARG A N 1
ATOM 726 C CA . ARG A 1 90 ? 8.903 -1.005 5.796 1.00 95.56 90 ARG A CA 1
ATOM 727 C C . ARG A 1 90 ? 7.732 -1.331 6.720 1.00 95.56 90 ARG A C 1
ATOM 729 O O . ARG A 1 90 ? 7.270 -2.466 6.695 1.00 95.56 90 ARG A O 1
ATOM 736 N N . LYS A 1 91 ? 7.265 -0.371 7.527 1.00 97.38 91 LYS A N 1
ATOM 737 C CA . LYS A 1 91 ? 6.058 -0.531 8.353 1.00 97.38 91 LYS A CA 1
ATOM 738 C C . LYS A 1 91 ? 4.843 -0.806 7.463 1.00 97.38 91 LYS A C 1
ATOM 740 O O . LYS A 1 91 ? 4.176 -1.812 7.657 1.00 97.38 91 LYS A O 1
ATOM 745 N N . TYR A 1 92 ? 4.628 0.016 6.441 1.00 97.81 92 TYR A N 1
ATOM 746 C CA . TYR A 1 92 ? 3.496 -0.141 5.527 1.00 97.81 92 TYR A CA 1
ATOM 747 C C . TYR A 1 92 ? 3.575 -1.415 4.683 1.00 97.81 92 TYR A C 1
ATOM 749 O O . TYR A 1 92 ? 2.565 -2.084 4.512 1.00 97.81 92 TYR A O 1
ATOM 757 N N . LEU A 1 93 ? 4.767 -1.822 4.233 1.00 96.50 93 LEU A N 1
ATOM 758 C CA . LEU A 1 93 ? 4.946 -3.128 3.588 1.00 96.50 93 LEU A CA 1
ATOM 759 C C . LEU A 1 93 ? 4.521 -4.277 4.517 1.00 96.50 93 LEU A C 1
ATOM 761 O O . LEU A 1 93 ? 3.859 -5.208 4.074 1.00 96.50 93 LEU A O 1
ATOM 765 N N . LYS A 1 94 ? 4.860 -4.215 5.812 1.00 97.19 94 LYS A N 1
ATOM 766 C CA . LYS A 1 94 ? 4.420 -5.228 6.786 1.00 97.19 94 LYS A CA 1
ATOM 767 C C . LYS A 1 94 ? 2.904 -5.238 6.976 1.00 97.19 94 LYS A C 1
ATOM 769 O O . LYS A 1 94 ? 2.346 -6.318 7.104 1.00 97.19 94 LYS A O 1
ATOM 774 N N . GLU A 1 95 ? 2.257 -4.074 6.987 1.00 97.31 95 GLU A N 1
ATOM 775 C CA . GLU A 1 95 ? 0.793 -3.972 7.066 1.00 97.31 95 GLU A CA 1
ATOM 776 C C . GLU A 1 95 ? 0.126 -4.626 5.850 1.00 97.31 95 GLU A C 1
ATOM 778 O O . GLU A 1 95 ? -0.750 -5.466 6.024 1.00 97.31 95 GLU A O 1
ATOM 783 N N . LEU A 1 96 ? 0.610 -4.337 4.637 1.00 96.31 96 LEU A N 1
ATOM 784 C CA . LEU A 1 96 ? 0.100 -4.963 3.412 1.00 96.31 96 LEU A CA 1
ATOM 785 C C . LEU A 1 96 ? 0.278 -6.483 3.409 1.00 96.31 96 LEU A C 1
ATOM 787 O O . LEU A 1 96 ? -0.625 -7.202 2.996 1.00 96.31 96 LEU A O 1
ATOM 791 N N . ARG A 1 97 ? 1.411 -6.981 3.911 1.00 95.75 97 ARG A N 1
ATOM 792 C CA . ARG A 1 97 ? 1.636 -8.426 4.044 1.00 95.75 97 ARG A CA 1
ATOM 793 C C . ARG A 1 97 ? 0.754 -9.070 5.103 1.00 95.75 97 ARG A C 1
ATOM 795 O O . ARG A 1 97 ? 0.340 -10.204 4.927 1.00 95.75 97 ARG A O 1
ATOM 802 N N . LYS A 1 98 ? 0.477 -8.364 6.204 1.00 95.38 98 LYS A N 1
ATOM 803 C CA . LYS A 1 98 ? -0.377 -8.867 7.289 1.00 95.38 98 LYS A CA 1
ATOM 804 C C . LYS A 1 98 ? -1.789 -9.183 6.789 1.00 95.38 98 LYS A C 1
ATOM 806 O O . LYS A 1 98 ? -2.377 -10.140 7.267 1.00 95.38 98 LYS A O 1
ATOM 811 N N . ILE A 1 99 ? -2.308 -8.383 5.858 1.00 94.50 99 ILE A N 1
ATOM 812 C CA . ILE A 1 99 ? -3.644 -8.577 5.278 1.00 94.50 99 ILE A CA 1
ATOM 813 C C . ILE A 1 99 ? -3.632 -9.402 3.981 1.00 94.50 99 ILE A C 1
ATOM 815 O O . ILE A 1 99 ? -4.665 -9.505 3.336 1.00 94.50 99 ILE A O 1
ATOM 819 N N . GLY A 1 100 ? -2.475 -9.918 3.551 1.00 93.69 100 GLY A N 1
ATOM 820 C CA . GLY A 1 100 ? -2.362 -10.667 2.296 1.00 93.69 100 GLY A CA 1
ATOM 821 C C . GLY A 1 100 ? -2.489 -9.817 1.025 1.00 93.69 100 GLY A C 1
ATOM 822 O O . GLY A 1 100 ? -2.654 -10.359 -0.055 1.00 93.69 100 GLY A O 1
ATOM 823 N N . ALA A 1 101 ? -2.394 -8.484 1.098 1.00 93.62 101 ALA A N 1
ATOM 824 C CA . ALA A 1 101 ? -2.535 -7.611 -0.079 1.00 93.62 101 ALA A CA 1
ATOM 825 C C . ALA A 1 101 ? -1.267 -7.561 -0.941 1.00 93.62 101 ALA A C 1
ATOM 827 O O . ALA A 1 101 ? -1.321 -7.297 -2.145 1.00 93.62 101 ALA A O 1
ATOM 828 N N . ALA A 1 102 ? -0.102 -7.791 -0.329 1.00 92.75 102 ALA A N 1
ATOM 829 C CA . ALA A 1 102 ? 1.150 -7.901 -1.058 1.00 92.75 102 ALA A CA 1
ATOM 830 C C . ALA A 1 102 ? 2.184 -8.762 -0.329 1.00 92.75 102 ALA A C 1
ATOM 832 O O . ALA A 1 102 ? 2.434 -8.595 0.865 1.00 92.75 102 ALA A O 1
ATOM 833 N N . ASP A 1 103 ? 2.890 -9.581 -1.100 1.00 91.69 103 ASP A N 1
ATOM 834 C CA . ASP A 1 103 ? 4.058 -10.336 -0.659 1.00 91.69 103 ASP A CA 1
ATOM 835 C C . ASP A 1 103 ? 5.321 -9.836 -1.336 1.00 91.69 103 ASP A C 1
ATOM 837 O O . ASP A 1 103 ? 5.282 -9.188 -2.379 1.00 91.69 103 ASP A O 1
ATOM 841 N N . TRP A 1 104 ? 6.483 -10.175 -0.785 1.00 89.94 104 TRP A N 1
ATOM 842 C CA . TRP A 1 104 ? 7.736 -9.965 -1.495 1.00 89.94 104 TRP A CA 1
ATOM 843 C C . TRP A 1 104 ? 8.781 -11.006 -1.153 1.00 89.94 104 TRP A C 1
ATOM 845 O O . TRP A 1 104 ? 8.809 -11.590 -0.067 1.00 89.94 104 TRP A O 1
ATOM 855 N N . ARG A 1 105 ? 9.698 -11.190 -2.096 1.00 84.62 105 ARG A N 1
ATOM 856 C CA . ARG A 1 105 ? 10.917 -11.969 -1.911 1.00 84.62 105 ARG A CA 1
ATOM 857 C C . ARG A 1 105 ? 12.106 -11.119 -2.321 1.00 84.62 105 ARG A C 1
ATOM 859 O O . ARG A 1 105 ? 12.063 -10.420 -3.332 1.00 84.62 105 ARG A O 1
ATOM 866 N N . THR A 1 106 ? 13.169 -11.187 -1.532 1.00 84.31 106 THR A N 1
ATOM 867 C CA . THR A 1 106 ? 14.449 -10.561 -1.865 1.00 84.31 106 THR A CA 1
ATOM 868 C C . THR A 1 106 ? 15.421 -11.659 -2.264 1.00 84.31 106 THR A C 1
ATOM 870 O O . THR A 1 106 ? 15.660 -12.583 -1.493 1.00 84.31 106 THR A O 1
ATOM 873 N N . GLY A 1 107 ? 15.965 -11.567 -3.473 1.00 80.31 107 GLY A N 1
ATOM 874 C CA . GLY A 1 107 ? 16.917 -12.532 -4.019 1.00 80.31 107 GLY A CA 1
ATOM 875 C C . GLY A 1 107 ? 18.061 -11.843 -4.752 1.00 80.31 107 GLY A C 1
ATOM 876 O O . GLY A 1 107 ? 18.081 -10.617 -4.882 1.00 80.31 107 GLY A O 1
ATOM 877 N N . ARG A 1 108 ? 19.030 -12.626 -5.233 1.00 77.06 108 ARG A N 1
ATOM 878 C CA . ARG A 1 108 ? 20.035 -12.118 -6.176 1.00 77.06 108 ARG A CA 1
ATOM 879 C C . ARG A 1 108 ? 19.367 -11.856 -7.521 1.00 77.06 108 ARG A C 1
ATOM 881 O O . ARG A 1 108 ? 18.515 -12.631 -7.949 1.00 77.06 108 ARG A O 1
ATOM 888 N N . ASN A 1 109 ? 19.745 -10.765 -8.172 1.00 75.38 109 ASN A N 1
ATOM 889 C CA . ASN A 1 109 ? 19.261 -10.455 -9.505 1.00 75.38 109 ASN A CA 1
ATOM 890 C C . ASN A 1 109 ? 19.842 -11.491 -10.492 1.00 75.38 109 ASN A C 1
ATOM 892 O O . ASN A 1 109 ? 21.064 -11.653 -10.531 1.00 75.38 109 ASN A O 1
ATOM 896 N N . PRO A 1 110 ? 19.004 -12.185 -11.285 1.00 70.88 110 PRO A N 1
ATOM 897 C CA . PRO A 1 110 ? 19.467 -13.234 -12.196 1.00 70.88 110 PRO A CA 1
ATOM 898 C C . PRO A 1 110 ? 20.390 -12.701 -13.301 1.00 70.88 110 PRO A C 1
ATOM 900 O O . PRO A 1 110 ? 21.278 -13.415 -13.754 1.00 70.88 110 PRO A O 1
ATOM 903 N N . TYR A 1 111 ? 20.234 -11.434 -13.689 1.00 73.69 111 TYR A N 1
ATOM 904 C CA . TYR A 1 111 ? 21.062 -10.768 -14.698 1.00 73.69 111 TYR A CA 1
ATOM 905 C C . TYR A 1 111 ? 22.308 -10.097 -14.104 1.00 73.69 111 TYR A C 1
ATOM 907 O O . TYR A 1 111 ? 23.238 -9.756 -14.830 1.00 73.69 111 TYR A O 1
ATOM 915 N N . ASN A 1 112 ? 22.337 -9.873 -12.786 1.00 77.62 112 ASN A N 1
ATOM 916 C CA . ASN A 1 112 ? 23.493 -9.321 -12.086 1.00 77.62 112 ASN A CA 1
ATOM 917 C C . ASN A 1 112 ? 23.597 -9.908 -10.666 1.00 77.62 112 ASN A C 1
ATOM 919 O O . ASN A 1 112 ? 23.056 -9.324 -9.722 1.00 77.62 112 ASN A O 1
ATOM 923 N N . PRO A 1 113 ? 24.336 -11.018 -10.483 1.00 78.56 113 PRO A N 1
ATOM 924 C CA . PRO A 1 113 ? 24.429 -11.722 -9.202 1.00 78.56 113 PRO A CA 1
ATOM 925 C C . PRO A 1 113 ? 24.998 -10.890 -8.044 1.00 78.56 113 PRO A C 1
ATOM 927 O O . PRO A 1 113 ? 24.806 -11.255 -6.884 1.00 78.56 113 PRO A O 1
ATOM 930 N N . LEU A 1 114 ? 25.685 -9.779 -8.342 1.00 79.56 114 LEU A N 1
ATOM 931 C CA . LEU A 1 114 ? 26.238 -8.853 -7.347 1.00 79.56 114 LEU A CA 1
ATOM 932 C C . LEU A 1 114 ? 25.175 -7.925 -6.745 1.00 79.56 114 LEU A C 1
ATOM 934 O O . LEU A 1 114 ? 25.439 -7.244 -5.756 1.00 79.56 114 LEU A O 1
ATOM 938 N N . ARG A 1 115 ? 23.978 -7.862 -7.338 1.00 74.69 115 ARG A N 1
ATOM 939 C CA . ARG A 1 115 ? 22.883 -7.006 -6.877 1.00 74.69 115 ARG A CA 1
ATOM 940 C C . ARG A 1 115 ? 21.750 -7.841 -6.312 1.00 74.69 115 ARG A C 1
ATOM 942 O O . ARG A 1 115 ? 21.364 -8.861 -6.877 1.00 74.69 115 ARG A O 1
ATOM 949 N N . THR A 1 116 ? 21.173 -7.374 -5.213 1.00 80.88 116 THR A N 1
ATOM 950 C CA . THR A 1 116 ? 19.913 -7.909 -4.701 1.00 80.88 116 THR A CA 1
ATOM 951 C C . THR A 1 116 ? 18.738 -7.192 -5.353 1.00 80.88 116 THR A C 1
ATOM 953 O O . THR A 1 116 ? 18.807 -6.010 -5.697 1.00 80.88 116 THR A O 1
ATOM 956 N N . GLN A 1 117 ? 17.644 -7.917 -5.537 1.00 83.12 117 GLN A N 1
ATOM 957 C CA . GLN A 1 117 ? 16.394 -7.395 -6.060 1.00 83.12 117 GLN A CA 1
ATOM 958 C C . GLN A 1 117 ? 15.254 -7.873 -5.174 1.00 83.12 117 GLN A C 1
ATOM 960 O O . GLN A 1 117 ? 15.220 -9.027 -4.750 1.00 83.12 117 GLN A O 1
ATOM 965 N N . THR A 1 118 ? 14.331 -6.962 -4.883 1.00 84.88 118 THR A N 1
ATOM 966 C CA . THR A 1 118 ? 13.072 -7.305 -4.226 1.00 84.88 118 THR A CA 1
ATOM 967 C C . THR A 1 118 ? 11.989 -7.360 -5.285 1.00 84.88 118 THR A C 1
ATOM 969 O O . THR A 1 118 ? 11.802 -6.397 -6.029 1.00 84.88 118 THR A O 1
ATOM 972 N N . VAL A 1 119 ? 11.324 -8.504 -5.363 1.00 86.75 119 VAL A N 1
ATOM 973 C CA . VAL A 1 119 ? 10.166 -8.727 -6.220 1.00 86.75 119 VAL A CA 1
ATOM 974 C C . VAL A 1 119 ? 8.955 -8.787 -5.308 1.00 86.75 119 VAL A C 1
ATOM 976 O O . VAL A 1 119 ? 8.887 -9.640 -4.425 1.00 86.75 119 VAL A O 1
ATOM 979 N N . TYR A 1 120 ? 8.043 -7.850 -5.507 1.00 89.50 120 TYR A N 1
ATOM 980 C CA . TYR A 1 120 ? 6.749 -7.776 -4.854 1.00 89.50 120 TYR A CA 1
ATOM 981 C C . TYR A 1 120 ? 5.723 -8.517 -5.710 1.00 89.50 120 TYR A C 1
ATOM 983 O O . TYR A 1 120 ? 5.807 -8.466 -6.933 1.00 89.50 120 TYR A O 1
ATOM 991 N N . ARG A 1 121 ? 4.763 -9.188 -5.086 1.00 90.25 121 ARG A N 1
ATOM 992 C CA . ARG A 1 121 ? 3.562 -9.744 -5.709 1.00 90.25 121 ARG A CA 1
ATOM 993 C C . ARG A 1 121 ? 2.373 -9.022 -5.095 1.00 90.25 121 ARG A C 1
ATOM 995 O O . ARG A 1 121 ? 2.280 -8.986 -3.872 1.00 90.25 121 ARG A O 1
ATOM 1002 N N . VAL A 1 122 ? 1.535 -8.422 -5.928 1.00 90.75 122 VAL A N 1
ATOM 1003 C CA . VAL A 1 122 ? 0.327 -7.709 -5.493 1.00 90.75 122 VAL A CA 1
ATOM 1004 C C . VAL A 1 122 ? -0.875 -8.613 -5.726 1.00 90.75 122 VAL A C 1
ATOM 1006 O O . VAL A 1 122 ? -0.923 -9.301 -6.743 1.00 90.75 122 VAL A O 1
ATOM 1009 N N . HIS A 1 123 ? -1.822 -8.623 -4.797 1.00 90.75 123 HIS A N 1
ATOM 1010 C CA . HIS A 1 123 ? -3.016 -9.459 -4.884 1.00 90.75 123 HIS A CA 1
ATOM 1011 C C . HIS A 1 123 ? -4.253 -8.571 -5.052 1.00 90.75 123 HIS A C 1
ATOM 1013 O O . HIS A 1 123 ? -4.400 -7.564 -4.356 1.00 90.75 123 HIS A O 1
ATOM 1019 N N . GLU A 1 124 ? -5.088 -8.891 -6.040 1.00 89.44 124 GLU A N 1
ATOM 1020 C CA . GLU A 1 124 ? -6.352 -8.183 -6.308 1.00 89.44 124 GLU A CA 1
ATOM 1021 C C . GLU A 1 124 ? -7.482 -8.695 -5.423 1.00 89.44 124 GLU A C 1
ATOM 1023 O O . GLU A 1 124 ? -8.325 -7.917 -4.985 1.00 89.44 124 GLU A O 1
ATOM 1028 N N . GLU A 1 125 ? -7.453 -9.987 -5.119 1.00 90.12 125 GLU A N 1
ATOM 1029 C CA . GLU A 1 125 ? -8.428 -10.667 -4.280 1.00 90.12 125 GLU A CA 1
ATOM 1030 C C . GLU A 1 125 ? -7.846 -10.891 -2.876 1.00 90.12 125 GLU A C 1
ATOM 1032 O O . GLU A 1 125 ? -6.629 -11.082 -2.740 1.00 90.12 125 GLU A O 1
ATOM 1037 N N . PRO A 1 126 ? -8.686 -10.834 -1.828 1.00 92.38 126 PRO A N 1
ATOM 1038 C CA . PRO A 1 126 ? -8.271 -11.199 -0.483 1.00 92.38 126 PRO A CA 1
ATOM 1039 C C . PRO A 1 126 ? -7.986 -12.706 -0.392 1.00 92.38 126 PRO A C 1
ATOM 1041 O O . PRO A 1 126 ? -8.469 -13.496 -1.199 1.00 92.38 126 PRO A O 1
ATOM 1044 N N . GLU A 1 127 ? -7.218 -13.122 0.615 1.00 89.88 127 GLU A N 1
ATOM 1045 C CA . GLU A 1 127 ? -7.044 -14.550 0.911 1.00 89.88 127 GLU A CA 1
ATOM 1046 C C . GLU A 1 127 ? -8.362 -15.176 1.409 1.00 89.88 127 GLU A C 1
ATOM 1048 O O . GLU A 1 127 ? -9.168 -14.497 2.044 1.00 89.88 127 GLU A O 1
ATOM 1053 N N . ASP A 1 128 ? -8.545 -16.488 1.203 1.00 85.38 128 ASP A N 1
ATOM 1054 C CA . ASP A 1 128 ? -9.780 -17.230 1.541 1.00 85.38 128 ASP A CA 1
ATOM 1055 C C . ASP A 1 128 ? -10.259 -17.064 2.998 1.00 85.38 128 ASP A C 1
ATOM 1057 O O . ASP A 1 128 ? -11.419 -17.308 3.315 1.00 85.38 128 ASP A O 1
ATOM 1061 N N . HIS A 1 129 ? -9.361 -16.676 3.904 1.00 87.38 129 HIS A N 1
ATOM 1062 C CA . HIS A 1 129 ? -9.612 -16.514 5.337 1.00 87.38 129 HIS A CA 1
ATOM 1063 C C . HIS A 1 129 ? -9.505 -15.052 5.801 1.00 87.38 129 HIS A C 1
ATOM 1065 O O . HIS A 1 129 ? -9.294 -14.786 6.986 1.00 87.38 129 HIS A O 1
ATOM 1071 N N . TYR A 1 130 ? -9.623 -14.093 4.880 1.00 90.94 130 TYR A N 1
ATOM 1072 C CA . TYR A 1 130 ? -9.691 -12.675 5.212 1.00 90.94 130 TYR A CA 1
ATOM 1073 C C . TYR A 1 130 ? -10.947 -12.371 6.038 1.00 90.94 130 TYR A C 1
ATOM 1075 O O . TYR A 1 130 ? -12.063 -12.691 5.643 1.00 90.94 130 TYR A O 1
ATOM 1083 N N . THR A 1 131 ? -10.758 -11.741 7.197 1.00 88.94 131 THR A N 1
ATOM 1084 C CA . THR A 1 131 ? -11.835 -11.469 8.164 1.00 88.94 131 THR A CA 1
ATOM 1085 C C . THR A 1 131 ? -12.300 -10.012 8.172 1.00 88.94 131 THR A C 1
ATOM 1087 O O . THR A 1 131 ? -13.096 -9.638 9.028 1.00 88.94 131 THR A O 1
ATOM 1090 N N . GLY A 1 132 ? -11.740 -9.157 7.312 1.00 90.00 132 GLY A N 1
ATOM 1091 C CA . GLY A 1 132 ? -12.134 -7.750 7.226 1.00 90.00 132 GLY A CA 1
ATOM 1092 C C . GLY A 1 132 ? -13.295 -7.525 6.250 1.00 90.00 132 GLY A C 1
ATOM 1093 O O . GLY A 1 132 ? -13.678 -8.448 5.531 1.00 90.00 132 GLY A O 1
ATOM 1094 N N . PRO A 1 133 ? -13.833 -6.296 6.176 1.00 93.38 133 PRO A N 1
ATOM 1095 C CA . PRO A 1 133 ? -14.854 -5.949 5.193 1.00 93.38 133 PRO A CA 1
ATOM 1096 C C . PRO A 1 133 ? -14.286 -6.063 3.773 1.00 93.38 133 PRO A C 1
ATOM 1098 O O . PRO A 1 133 ? -13.279 -5.425 3.453 1.00 93.38 133 PRO A O 1
ATOM 1101 N N . ALA A 1 134 ? -14.916 -6.866 2.919 1.00 92.81 134 ALA A N 1
ATOM 1102 C CA . ALA A 1 134 ? -14.488 -7.045 1.532 1.00 92.81 134 ALA A CA 1
ATOM 1103 C C . ALA A 1 134 ? -15.268 -6.144 0.564 1.00 92.81 134 ALA A C 1
ATOM 1105 O O . ALA A 1 134 ? -14.800 -5.865 -0.541 1.00 92.81 134 ALA A O 1
ATOM 1106 N N . SER A 1 135 ? -16.437 -5.668 0.992 1.00 92.81 135 SER A N 1
ATOM 1107 C CA . SER A 1 135 ? -17.358 -4.844 0.217 1.00 92.81 135 SER A CA 1
ATOM 1108 C C . SER A 1 135 ? -17.897 -3.662 1.026 1.00 92.81 135 SER A C 1
ATOM 1110 O O . SER A 1 135 ? -17.825 -3.629 2.255 1.00 92.81 135 SER A O 1
ATOM 1112 N N . ILE A 1 136 ? -18.488 -2.686 0.330 1.00 93.50 136 ILE A N 1
ATOM 1113 C CA . ILE A 1 136 ? -19.156 -1.551 0.984 1.00 93.50 136 ILE A CA 1
ATOM 1114 C C . ILE A 1 136 ? -20.374 -1.992 1.811 1.00 93.50 136 ILE A C 1
ATOM 1116 O O . ILE A 1 136 ? -20.690 -1.363 2.818 1.00 93.50 136 ILE A O 1
ATOM 1120 N N . THR A 1 137 ? -21.033 -3.084 1.411 1.00 93.69 137 THR A N 1
ATOM 1121 C CA . THR A 1 137 ? -22.145 -3.672 2.164 1.00 93.69 137 THR A CA 1
ATOM 1122 C C . THR A 1 137 ? -21.666 -4.139 3.535 1.00 93.69 137 THR A C 1
ATOM 1124 O O . THR A 1 137 ? -22.248 -3.729 4.533 1.00 93.69 137 THR A O 1
ATOM 1127 N N . ASP A 1 138 ? -20.543 -4.866 3.596 1.00 92.12 138 ASP A N 1
ATOM 1128 C CA . ASP A 1 138 ? -19.963 -5.344 4.862 1.00 92.12 138 ASP A CA 1
ATOM 1129 C C . ASP A 1 138 ? -19.638 -4.181 5.815 1.00 92.12 138 ASP A C 1
ATOM 1131 O O . ASP A 1 138 ? -19.861 -4.264 7.022 1.00 92.12 138 ASP A O 1
ATOM 1135 N N . VAL A 1 139 ? -19.135 -3.067 5.269 1.00 92.25 139 VAL A N 1
ATOM 1136 C CA . VAL A 1 139 ? -18.832 -1.856 6.048 1.00 92.25 139 VAL A CA 1
ATOM 1137 C C . VAL A 1 139 ? -20.101 -1.243 6.632 1.00 92.25 139 VAL A C 1
ATOM 1139 O O . VAL A 1 139 ? -20.120 -0.866 7.803 1.00 92.25 139 VAL A O 1
ATOM 1142 N N . TYR A 1 140 ? -21.158 -1.112 5.832 1.00 93.50 140 TYR A N 1
ATOM 1143 C CA . TYR A 1 140 ? -22.410 -0.528 6.306 1.00 93.50 140 TYR A CA 1
ATOM 1144 C C . TYR A 1 140 ? -23.158 -1.434 7.282 1.00 93.50 140 TYR A C 1
ATOM 1146 O O . TYR A 1 140 ? -23.802 -0.917 8.195 1.00 93.50 140 TYR A O 1
ATOM 1154 N N . ASP A 1 141 ? -23.055 -2.751 7.134 1.00 92.25 141 ASP A N 1
ATOM 1155 C CA . ASP A 1 141 ? -23.638 -3.700 8.081 1.00 92.25 141 ASP A CA 1
ATOM 1156 C C . ASP A 1 141 ? -22.921 -3.642 9.440 1.00 92.25 141 ASP A C 1
ATOM 1158 O O . ASP A 1 141 ? -23.581 -3.618 10.483 1.00 92.25 141 ASP A O 1
ATOM 1162 N N . ALA A 1 142 ? -21.591 -3.501 9.443 1.00 88.62 142 ALA A N 1
ATOM 1163 C CA . ALA A 1 142 ? -20.824 -3.248 10.663 1.00 88.62 142 ALA A CA 1
ATOM 1164 C C . ALA A 1 142 ? -21.201 -1.900 11.308 1.00 88.62 142 ALA A C 1
ATOM 1166 O O . ALA A 1 142 ? -21.526 -1.855 12.491 1.00 88.62 142 ALA A O 1
ATOM 1167 N N . TYR A 1 143 ? -21.262 -0.819 10.521 1.00 90.19 143 TYR A N 1
ATOM 1168 C CA . TYR A 1 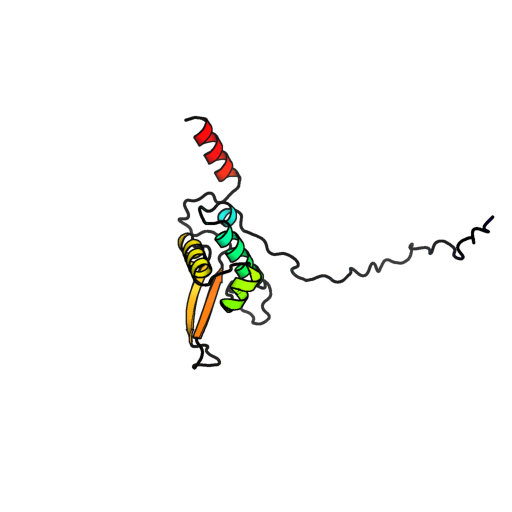143 ? -21.629 0.517 11.011 1.00 90.19 143 TYR A CA 1
ATOM 1169 C C . TYR A 1 143 ? -23.017 0.553 11.673 1.00 90.19 143 TYR A C 1
ATOM 1171 O O . TYR A 1 143 ? -23.192 1.154 12.728 1.00 90.19 143 TYR A O 1
ATOM 1179 N N . LYS A 1 144 ? -24.013 -0.114 11.077 1.00 90.31 144 LYS A N 1
ATOM 1180 C CA . LYS A 1 144 ? -25.368 -0.202 11.651 1.00 90.31 144 LYS A CA 1
ATOM 1181 C C . LYS A 1 144 ? -25.433 -1.029 12.931 1.00 90.31 144 LYS A C 1
ATOM 1183 O O . LYS A 1 144 ? -26.363 -0.832 13.710 1.00 90.31 144 LYS A O 1
ATOM 1188 N N . SER A 1 145 ? -24.527 -1.992 13.092 1.00 85.12 145 SER A N 1
ATOM 1189 C CA . SER A 1 145 ? -24.448 -2.821 14.296 1.00 85.12 145 SER A CA 1
ATOM 1190 C C . SER A 1 145 ? -23.892 -2.001 15.463 1.00 85.12 145 SER A C 1
ATOM 1192 O O . SER A 1 145 ? -24.470 -2.033 16.540 1.00 85.12 145 SER A O 1
ATOM 1194 N N . ASP A 1 146 ? -22.874 -1.171 15.208 1.00 80.44 146 ASP A N 1
ATOM 1195 C CA . ASP A 1 146 ? -22.281 -0.268 16.205 1.00 80.44 146 ASP A CA 1
ATOM 1196 C C . ASP A 1 146 ? -23.241 0.848 16.676 1.00 80.44 146 ASP A C 1
ATOM 1198 O O . ASP A 1 146 ? -23.100 1.345 17.786 1.00 80.44 146 ASP A O 1
ATOM 1202 N N . GLU A 1 147 ? -24.213 1.274 15.855 1.00 73.50 147 GLU A N 1
ATOM 1203 C CA . GLU A 1 147 ? -25.226 2.275 16.253 1.00 73.50 147 GLU A CA 1
ATOM 1204 C C . GLU A 1 147 ? -26.330 1.716 17.173 1.00 73.50 147 GLU A C 1
ATOM 1206 O O . GLU A 1 147 ? -27.099 2.496 17.741 1.00 73.50 147 GLU A O 1
ATOM 1211 N N . GLN A 1 148 ? -26.465 0.390 17.275 1.00 59.69 148 GLN A N 1
ATOM 1212 C CA . GLN A 1 148 ? -27.528 -0.268 18.049 1.00 59.69 148 GLN A CA 1
ATOM 1213 C C . GLN A 1 148 ? -27.093 -0.712 19.457 1.00 59.69 148 GLN A C 1
ATOM 1215 O O . GLN A 1 148 ? -27.972 -1.056 20.252 1.00 59.69 148 GLN A O 1
ATOM 1220 N N . ASP A 1 149 ? -25.792 -0.661 19.761 1.00 52.91 149 ASP A N 1
ATOM 1221 C CA . ASP A 1 149 ? -25.186 -0.939 21.076 1.00 52.91 149 ASP A CA 1
ATOM 1222 C C . ASP A 1 149 ? -24.907 0.354 21.876 1.00 52.91 149 ASP A C 1
ATOM 1224 O O . ASP A 1 149 ? -25.059 0.323 23.123 1.00 52.91 149 ASP A O 1
#

Sequence (149 aa):
MSEHAKPKGAPKDFSGDSSFERGRRRRYPFSQLPDWVLFADISPGAKTLYWALYVHVNQERKDDTGDMRVWPGQDKLLYISGIKSKTTLRKYLKELRKIGAADWRTGRNPYNPLRTQTVYRVHEEPEDHYTGPASITDVYDAYKSDEQD

Secondary structure (DSSP, 8-state):
----PPP--PPP--TT----------SS---PPPHHHHHSSS-HHHHHHHHHHHTT--TT-SSS---SEE---HHHHHHHHT---HHHHHHHHHHHHHTTSEEEEEEEETTEEEEEEEEEEE-SSPPTT--S--SHHHHHHHHHHHTT-

pLDDT: mean 79.09, std 17.78, range [41.78, 97.81]

Foldseek 3Di:
DDDDDDDPDDPPPCVPCPPPPDPDDDPDPDFDAQVQLVQDPADPLLSLLLRLLRVQQDCCDVPPPSQQKGWDDVVSSCVNSVPPDPVVVVVSVVRCVVFPQKDWDWAQDPVHNVDITIMMHGDNDTPPPRPTDRDPVSVVVVVVVVVVD

Radius of gyration: 24.17 Å; chains: 1; bounding box: 54×71×65 Å